Protein AF-0000000083655966 (afdb_homodimer)

Nearest PDB structures (foldseek):
  5xjx-assembly4_D  TM=9.311E-01  e=5.095E-06  Arabidopsis thaliana
  4lsc-assembly1_A  TM=8.607E-01  e=3.806E-06  Arabidopsis thaliana
  8weg-assembly1_A  TM=8.673E-01  e=2.460E-05  Brassica napus
  4q3i-assembly2_B  TM=9.028E-01  e=5.566E-05  Oryza sativa
  3riz-assembly1_A  TM=8.361E-01  e=2.256E-04  Arabidopsis thaliana

Radius of gyration: 16.61 Å; Cα contacts (8 Å, |Δi|>4): 475; chains: 2; bounding box: 32×46×39 Å

InterPro domains:
  IPR001611 Leucine-rich repeat [PF13855] (12-71)
  IPR032675 Leucine-rich repeat domain superfamily [G3DSA:3.80.10.10] (1-91)

Solvent-accessible surface area (backbone atoms only — not comparable to full-atom values): 9159 Å² total; per-residue (Å²): 86,58,59,66,63,68,59,25,70,50,40,83,33,32,28,43,35,50,33,59,31,70,31,25,48,52,77,52,75,35,56,30,52,24,47,48,25,29,34,39,32,51,21,46,27,49,28,26,50,61,57,59,70,55,56,43,54,31,74,45,28,45,35,37,32,48,24,32,24,54,61,36,77,67,81,55,82,56,83,40,55,73,43,68,50,44,58,80,68,73,109,88,58,59,64,63,68,59,24,71,49,41,84,34,31,30,43,34,49,31,60,31,70,32,23,47,51,78,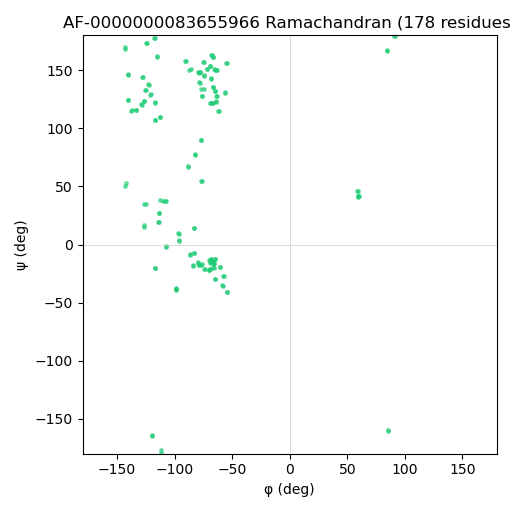51,75,35,55,31,53,23,47,49,26,29,34,42,32,50,21,47,30,49,29,27,49,60,57,58,70,55,58,45,54,32,75,46,28,46,35,38,33,47,23,33,24,55,60,34,80,67,80,55,79,57,84,41,55,71,41,70,50,44,57,81,67,76,109

pLDDT: mean 91.56, std 9.5, range [39.25, 98.0]

Sequence (182 aa):
GPVPSEIGKLQKLQTLDLSDNFFTGQLPDSLSHMKGLHYLRLNNNSLSGPIPSSVANMSQIVFLDLSFNNLSGPVPRLNAKTFKQSPDMCHGPVPSEIGKLQKLQTLDLSDNFFTGQLPDSLSHMKGLHYLRLNNNSLSGPIPSSVANMSQIVFLDLSFNNLSGPVPRLNAKTFKQSPDMCH

Organism: NCBI:txid97028

Secondary structure (DSSP, 8-state):
-PPPGGGGG-TT-SEEE--SS--EEPPPGGGGG-TT-SEEE--SSEEEEEPPGGGGG-TT--EEE--SSEEESPPP--SSEEE---GGGG-/-PPPGGGGG-TT-SEEE--SS--EEPPPGGGGG-TT-SEEE--SSEEEEEPPGGGGG-TT--EEE--SSEEESPPP--SSEEE---GGGG-

Structure (mmCIF, N/CA/C/O backbone):
data_AF-0000000083655966-model_v1
#
loop_
_entity.id
_entity.type
_entity.pdbx_description
1 polymer 'Protein NSP-INTERACTING KINASE 2-like'
#
loop_
_atom_site.group_PDB
_atom_site.id
_atom_site.type_symbol
_atom_site.label_atom_id
_atom_site.label_alt_id
_atom_site.label_comp_id
_atom_site.label_asym_id
_atom_site.label_entity_id
_atom_site.label_seq_id
_atom_site.pdbx_PDB_ins_code
_atom_site.Cartn_x
_atom_site.Cartn_y
_atom_site.Cartn_z
_atom_site.occupancy
_atom_site.B_iso_or_equiv
_atom_site.auth_seq_id
_atom_site.auth_comp_id
_atom_site.auth_asym_id
_atom_site.auth_atom_id
_atom_site.pdbx_PDB_model_num
ATOM 1 N N . GLY A 1 1 ? -10.438 4.781 10.891 1 90.25 1 GLY A N 1
ATOM 2 C CA . GLY A 1 1 ? -9.5 4.781 12.008 1 90.25 1 GLY A CA 1
ATOM 3 C C . GLY A 1 1 ? -8.117 5.281 11.617 1 90.25 1 GLY A C 1
ATOM 4 O O . GLY A 1 1 ? -7.926 5.801 10.523 1 90.25 1 GLY A O 1
ATOM 5 N N . PRO A 1 2 ? -7.102 5.141 12.531 1 92.81 2 PRO A N 1
ATOM 6 C CA . PRO A 1 2 ? -5.738 5.609 12.273 1 92.81 2 PRO A CA 1
ATOM 7 C C . PRO A 1 2 ? -4.98 4.715 11.297 1 92.81 2 PRO A C 1
ATOM 9 O O . PRO A 1 2 ? -5.395 3.578 11.047 1 92.81 2 PRO A O 1
ATOM 12 N N . VAL A 1 3 ? -3.984 5.273 10.664 1 92.62 3 VAL A N 1
ATOM 13 C CA . VAL A 1 3 ? -3.029 4.43 9.953 1 92.62 3 VAL A CA 1
ATOM 14 C C . VAL A 1 3 ? -2.42 3.412 10.914 1 92.62 3 VAL A C 1
ATOM 16 O O . VAL A 1 3 ? -1.931 3.777 11.984 1 92.62 3 VAL A O 1
ATOM 19 N N . PRO A 1 4 ? -2.443 2.229 10.5 1 88.69 4 PRO A N 1
ATOM 20 C CA . PRO A 1 4 ? -1.925 1.21 11.414 1 88.69 4 PRO A CA 1
ATOM 21 C C . PRO A 1 4 ? -0.424 1.349 11.656 1 88.69 4 PRO A C 1
ATOM 23 O O . PRO A 1 4 ? 0.346 1.54 10.711 1 88.69 4 PRO A O 1
ATOM 26 N N . SER A 1 5 ? -0.037 1.224 12.938 1 87.56 5 SER A N 1
ATOM 27 C CA . SER A 1 5 ? 1.373 1.377 13.281 1 87.56 5 SER A CA 1
ATOM 28 C C . SER A 1 5 ? 2.205 0.222 12.734 1 87.56 5 SER A C 1
ATOM 30 O O . SER A 1 5 ? 3.428 0.334 12.617 1 87.56 5 SER A O 1
ATOM 32 N N . GLU A 1 6 ? 1.53 -0.901 12.312 1 88.19 6 GLU A N 1
ATOM 33 C CA . GLU A 1 6 ? 2.199 -2.09 11.797 1 88.19 6 GLU A CA 1
ATOM 34 C C . GLU A 1 6 ? 2.9 -1.794 10.469 1 88.19 6 GLU A C 1
ATOM 36 O O . GLU A 1 6 ? 3.812 -2.52 10.07 1 88.19 6 GLU A O 1
ATOM 41 N N . ILE A 1 7 ? 2.525 -0.698 9.891 1 88.94 7 ILE A N 1
ATOM 42 C CA . ILE A 1 7 ? 3.102 -0.382 8.594 1 88.94 7 ILE A CA 1
ATOM 43 C C . ILE A 1 7 ? 4.602 -0.133 8.734 1 88.94 7 ILE A C 1
ATOM 45 O O . ILE A 1 7 ? 5.371 -0.38 7.805 1 88.94 7 ILE A O 1
ATOM 49 N N . GLY A 1 8 ? 4.977 0.367 9.938 1 89.12 8 GLY A N 1
ATOM 50 C CA . GLY A 1 8 ? 6.383 0.638 10.188 1 89.12 8 GLY A CA 1
ATOM 51 C C . GLY A 1 8 ? 7.238 -0.614 10.195 1 89.12 8 GLY A C 1
ATOM 52 O O . GLY A 1 8 ? 8.469 -0.533 10.094 1 89.12 8 GLY A O 1
ATOM 53 N N . LYS A 1 9 ? 6.586 -1.746 10.242 1 86.06 9 LYS A N 1
ATOM 54 C CA . LYS A 1 9 ? 7.305 -3.018 10.266 1 86.06 9 LYS A CA 1
ATOM 55 C C . LYS A 1 9 ? 7.625 -3.496 8.852 1 86.06 9 LYS A C 1
ATOM 57 O O . LYS A 1 9 ? 8.398 -4.438 8.672 1 86.06 9 LYS A O 1
ATOM 62 N N . LEU A 1 10 ? 7.062 -2.807 7.934 1 87.19 10 LEU A N 1
ATOM 63 C CA . LEU A 1 10 ? 7.273 -3.189 6.543 1 87.19 10 LEU A CA 1
ATOM 64 C C . LEU A 1 10 ? 8.516 -2.516 5.977 1 87.19 10 LEU A C 1
ATOM 66 O O . LEU A 1 10 ? 8.438 -1.767 5 1 87.19 10 LEU A O 1
ATOM 70 N N . GLN A 1 11 ? 9.695 -2.889 6.48 1 85 11 GLN A N 1
ATOM 71 C CA . GLN A 1 11 ? 10.945 -2.166 6.281 1 85 11 GLN A CA 1
ATOM 72 C C . GLN A 1 11 ? 11.516 -2.424 4.891 1 85 11 GLN A C 1
ATOM 74 O O . GLN A 1 11 ? 12.359 -1.663 4.41 1 85 11 GLN A O 1
ATOM 79 N N . LYS A 1 12 ? 11.047 -3.441 4.277 1 84.88 12 LYS A N 1
ATOM 80 C CA . LYS A 1 12 ? 11.672 -3.818 3.01 1 84.88 12 LYS A CA 1
ATOM 81 C C . LYS A 1 12 ? 10.898 -3.248 1.826 1 84.88 12 LYS A C 1
ATOM 83 O O . LYS A 1 12 ? 11.258 -3.482 0.671 1 84.88 12 LYS A O 1
ATOM 88 N N . LEU A 1 13 ? 9.969 -2.406 2.164 1 94.12 13 LEU A N 1
ATOM 89 C CA . LEU A 1 13 ? 9.172 -1.84 1.081 1 94.12 13 LEU A CA 1
ATOM 90 C C . LEU A 1 13 ? 9.938 -0.74 0.358 1 94.12 13 LEU A C 1
ATOM 92 O O . LEU A 1 13 ? 10.633 0.058 0.993 1 94.12 13 LEU A O 1
ATOM 96 N N . GLN A 1 14 ? 9.789 -0.779 -0.931 1 96.31 14 GLN A N 1
ATOM 97 C CA . GLN A 1 14 ? 10.266 0.336 -1.744 1 96.31 14 GLN A CA 1
ATOM 98 C C . GLN A 1 14 ? 9.117 1.281 -2.102 1 96.31 14 GLN A C 1
ATOM 100 O O . GLN A 1 14 ? 9.32 2.492 -2.211 1 96.31 14 GLN A O 1
ATOM 105 N N . THR A 1 15 ? 8.031 0.704 -2.365 1 97.44 15 THR A N 1
ATOM 106 C CA . THR A 1 15 ? 6.832 1.463 -2.689 1 97.44 15 THR A CA 1
ATOM 107 C C . THR A 1 15 ? 5.684 1.076 -1.763 1 97.44 15 THR A C 1
ATOM 109 O O . THR A 1 15 ? 5.461 -0.107 -1.499 1 97.44 15 THR A O 1
ATOM 112 N N . LEU A 1 16 ? 4.984 2.057 -1.209 1 96.62 16 LEU A N 1
ATOM 113 C CA . LEU A 1 16 ? 3.777 1.86 -0.412 1 96.62 16 LEU A CA 1
ATOM 114 C C . LEU A 1 16 ? 2.711 2.885 -0.778 1 96.62 16 LEU A C 1
ATOM 116 O O . LEU A 1 16 ? 2.941 4.094 -0.678 1 96.62 16 LEU A O 1
ATOM 120 N N . ASP A 1 17 ? 1.628 2.365 -1.316 1 97.56 17 ASP A N 1
ATOM 121 C CA . ASP A 1 17 ? 0.495 3.23 -1.629 1 97.56 17 ASP A CA 1
ATOM 122 C C . ASP A 1 17 ? -0.737 2.838 -0.815 1 97.56 17 ASP A C 1
ATOM 124 O O . ASP A 1 17 ? -1.301 1.761 -1.013 1 97.56 17 ASP A O 1
ATOM 128 N N . LEU A 1 18 ? -1.113 3.654 0.186 1 96.94 18 LEU A N 1
ATOM 129 C CA . LEU A 1 18 ? -2.289 3.498 1.037 1 96.94 18 LEU A CA 1
ATOM 130 C C . LEU A 1 18 ? -3.287 4.625 0.795 1 96.94 18 LEU A C 1
ATOM 132 O O . L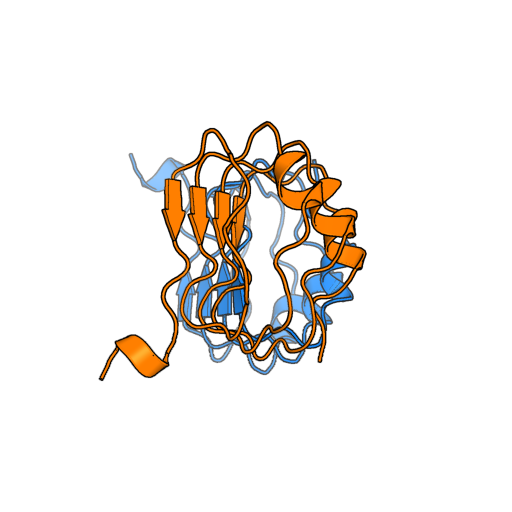EU A 1 18 ? -4.02 5.02 1.707 1 96.94 18 LEU A O 1
ATOM 136 N N . SER A 1 19 ? -3.213 5.148 -0.433 1 96.94 19 SER A N 1
ATOM 137 C CA . SER A 1 19 ? -4.16 6.191 -0.813 1 96.94 19 SER A CA 1
ATOM 138 C C . SER A 1 19 ? -5.582 5.652 -0.876 1 96.94 19 SER A C 1
ATOM 140 O O . SER A 1 19 ? -5.789 4.438 -0.95 1 96.94 19 SER A O 1
ATOM 142 N N . ASP A 1 20 ? -6.539 6.574 -0.833 1 96.31 20 ASP A N 1
ATOM 143 C CA . ASP A 1 20 ? -7.945 6.242 -1.035 1 96.31 20 ASP A CA 1
ATOM 144 C C . ASP A 1 20 ? -8.422 5.223 -0.004 1 96.31 20 ASP A C 1
ATOM 146 O O . ASP A 1 20 ? -9.047 4.219 -0.357 1 96.31 20 ASP A O 1
ATOM 150 N N . ASN A 1 21 ? -7.969 5.465 1.205 1 95.88 21 ASN A N 1
ATOM 151 C CA . ASN A 1 21 ? -8.547 4.777 2.355 1 95.88 21 ASN A CA 1
ATOM 152 C C . ASN A 1 21 ? -9.312 5.746 3.258 1 95.88 21 ASN A C 1
ATOM 154 O O . ASN A 1 21 ? -9.602 6.875 2.859 1 95.88 21 ASN A O 1
ATOM 158 N N . PHE A 1 22 ? -9.82 5.453 4.281 1 92.62 22 PHE A N 1
ATOM 159 C CA . PHE A 1 22 ? -10.586 6.301 5.188 1 92.62 22 PHE A CA 1
ATOM 160 C C . PHE A 1 22 ? -9.836 6.504 6.5 1 92.62 22 PHE A C 1
ATOM 162 O O . PHE A 1 22 ? -10.453 6.551 7.566 1 92.62 22 PHE A O 1
ATOM 169 N N . PHE A 1 23 ? -8.484 6.633 6.293 1 95.56 23 PHE A N 1
ATOM 170 C CA . PHE A 1 23 ? -7.711 6.801 7.52 1 95.56 23 PHE A CA 1
ATOM 171 C C . PHE A 1 23 ? -7.996 8.156 8.164 1 95.56 23 PHE A C 1
ATOM 173 O O . PHE A 1 23 ? -8.164 9.156 7.461 1 95.56 23 PHE A O 1
ATOM 180 N N . THR A 1 24 ? -8.008 8.109 9.406 1 96.25 24 THR A N 1
ATOM 181 C CA . THR A 1 24 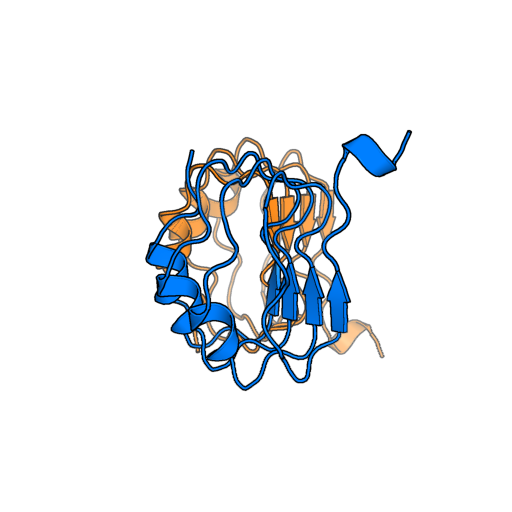? -8.133 9.32 10.211 1 96.25 24 THR A CA 1
ATOM 182 C C . THR A 1 24 ? -6.98 9.43 11.203 1 96.25 24 THR A C 1
ATOM 184 O O . THR A 1 24 ? -6.125 8.539 11.273 1 96.25 24 THR A O 1
ATOM 187 N N . GLY A 1 25 ? -6.891 10.539 11.914 1 96.19 25 GLY A N 1
ATOM 188 C CA . GLY A 1 25 ? -5.891 10.719 12.953 1 96.19 25 GLY A CA 1
ATOM 189 C C . GLY A 1 25 ? -4.555 11.211 12.422 1 96.19 25 GLY A C 1
ATOM 190 O O . GLY A 1 25 ? -4.48 11.742 11.312 1 96.19 25 GLY A O 1
ATOM 191 N N . GLN A 1 26 ? -3.531 10.984 13.25 1 95.75 26 GLN A N 1
ATOM 192 C CA . GLN A 1 26 ? -2.209 11.516 12.938 1 95.75 26 GLN A CA 1
ATOM 193 C C . GLN A 1 26 ? -1.395 10.523 12.117 1 95.75 26 GLN A C 1
ATOM 195 O O . GLN A 1 26 ? -1.68 9.328 12.125 1 95.75 26 GLN A O 1
ATOM 200 N N . LEU A 1 27 ? -0.438 11.016 11.422 1 94.06 27 LEU A N 1
ATOM 201 C CA . LEU A 1 27 ? 0.575 10.156 10.82 1 94.06 27 LEU A CA 1
ATOM 202 C C . LEU A 1 27 ? 1.385 9.43 11.891 1 94.06 27 LEU A C 1
ATOM 204 O O . LEU A 1 27 ? 1.892 10.062 12.82 1 94.06 27 LEU A O 1
ATOM 208 N N . PRO A 1 28 ? 1.428 8.211 11.703 1 91.44 28 PRO A N 1
ATOM 209 C CA . PRO A 1 28 ? 2.154 7.488 12.75 1 91.44 28 PRO A CA 1
ATOM 210 C C . PRO A 1 28 ? 3.662 7.719 12.688 1 91.44 28 PRO A C 1
ATOM 212 O O . PRO A 1 28 ? 4.23 7.816 11.602 1 91.44 28 PRO A O 1
ATOM 215 N N . ASP A 1 29 ? 4.336 7.641 13.852 1 90.56 29 ASP A N 1
ATOM 216 C CA . ASP A 1 29 ? 5.781 7.812 13.938 1 90.56 29 ASP A CA 1
ATOM 217 C C . ASP A 1 29 ? 6.516 6.625 13.312 1 90.56 29 ASP A C 1
ATOM 219 O O . ASP A 1 29 ? 7.66 6.762 12.875 1 90.56 29 ASP A O 1
ATOM 223 N N . SER A 1 30 ? 5.797 5.574 13.258 1 91.12 30 SER A N 1
ATOM 224 C CA . SER A 1 30 ? 6.434 4.355 12.773 1 91.12 30 SER A CA 1
ATOM 225 C C . SER A 1 30 ? 6.746 4.457 11.281 1 91.12 30 SER A C 1
ATOM 227 O O . SER A 1 30 ? 7.523 3.662 10.75 1 91.12 30 SER A O 1
ATOM 229 N N . LEU A 1 31 ? 6.184 5.41 10.625 1 90 31 LEU A N 1
ATOM 230 C CA . LEU A 1 31 ? 6.477 5.637 9.211 1 90 31 LEU A CA 1
ATOM 231 C C . LEU A 1 31 ? 7.965 5.883 9 1 90 31 LEU A C 1
ATOM 233 O O . LEU A 1 31 ? 8.531 5.461 7.988 1 90 31 LEU A O 1
ATOM 237 N N . SER A 1 32 ? 8.539 6.551 9.984 1 90.94 32 SER A N 1
ATOM 238 C CA . SER A 1 32 ? 9.945 6.93 9.867 1 90.94 32 SER A CA 1
ATOM 239 C C . SER A 1 32 ? 10.852 5.707 9.922 1 90.94 32 SER A C 1
ATOM 241 O O . SER A 1 32 ? 12.039 5.797 9.594 1 90.94 32 SER A O 1
ATOM 243 N N . HIS A 1 33 ? 10.273 4.594 10.305 1 92.81 33 HIS A N 1
ATOM 244 C CA . HIS A 1 33 ? 11.047 3.361 10.383 1 92.81 33 HIS A CA 1
ATOM 245 C C . HIS A 1 33 ? 11.219 2.729 9 1 92.81 33 HIS A C 1
ATOM 247 O O . HIS A 1 33 ? 12.062 1.854 8.812 1 92.81 33 HIS A O 1
ATOM 253 N N . MET A 1 34 ? 10.43 3.174 8.086 1 92.25 34 MET A N 1
ATOM 254 C CA . MET A 1 34 ? 10.516 2.604 6.742 1 92.25 34 MET A CA 1
ATOM 255 C C . MET A 1 34 ? 11.648 3.242 5.945 1 92.25 34 MET A C 1
ATOM 257 O O . MET A 1 34 ? 11.398 4.012 5.016 1 92.25 34 MET A O 1
ATOM 261 N N . LYS A 1 35 ? 12.859 2.812 6.23 1 91.31 35 LYS A N 1
ATOM 262 C CA . LYS A 1 35 ? 14.07 3.469 5.75 1 91.31 35 LYS A CA 1
ATOM 263 C C . LYS A 1 35 ? 14.297 3.191 4.266 1 91.31 35 LYS A C 1
ATOM 265 O O . LYS A 1 35 ? 15.008 3.939 3.592 1 91.31 35 LYS A O 1
ATOM 270 N N . GLY A 1 36 ? 13.711 2.162 3.775 1 93.56 36 GLY A N 1
ATOM 271 C CA . GLY A 1 36 ? 13.938 1.772 2.393 1 93.56 36 GLY A CA 1
ATOM 272 C C . GLY A 1 36 ? 12.875 2.289 1.443 1 93.56 36 GLY A C 1
ATOM 273 O O . GLY A 1 36 ? 12.953 2.076 0.232 1 93.56 36 GLY A O 1
ATOM 274 N N . LEU A 1 37 ? 11.953 3.049 1.935 1 95.94 37 LEU A N 1
ATOM 275 C CA . LEU A 1 37 ? 10.82 3.473 1.124 1 95.94 37 LEU A CA 1
ATOM 276 C C . LEU A 1 37 ? 11.227 4.574 0.153 1 95.94 37 LEU A C 1
ATOM 278 O O . LEU A 1 37 ? 11.867 5.551 0.547 1 95.94 37 LEU A O 1
ATOM 282 N N . HIS A 1 38 ? 10.922 4.383 -1.117 1 97.56 38 HIS A N 1
ATOM 283 C CA . HIS A 1 38 ? 11.18 5.379 -2.154 1 97.56 38 HIS A CA 1
ATOM 284 C C . HIS A 1 38 ? 9.914 6.176 -2.473 1 97.56 38 HIS A C 1
ATOM 286 O O . HIS A 1 38 ? 9.984 7.383 -2.717 1 97.56 38 HIS A O 1
ATOM 292 N N . TYR A 1 39 ? 8.805 5.441 -2.469 1 97.69 39 TYR A N 1
ATOM 293 C CA . TYR A 1 39 ? 7.535 6.051 -2.842 1 97.69 39 TYR A CA 1
ATOM 294 C C . TYR A 1 39 ? 6.484 5.82 -1.765 1 97.69 39 TYR A C 1
ATOM 296 O O . TYR A 1 39 ? 6.23 4.68 -1.371 1 97.69 39 TYR A O 1
ATOM 304 N N . LEU A 1 40 ? 5.926 6.922 -1.267 1 97.25 40 LEU A N 1
ATOM 305 C CA . LEU A 1 40 ? 4.852 6.832 -0.283 1 97.25 40 LEU A CA 1
ATOM 306 C C . LEU A 1 40 ? 3.654 7.68 -0.703 1 97.25 40 LEU A C 1
ATOM 308 O O . LEU A 1 40 ? 3.793 8.883 -0.936 1 97.25 40 LEU A O 1
ATOM 312 N N . ARG A 1 41 ? 2.529 7.008 -0.86 1 97.94 41 ARG A N 1
ATOM 313 C CA . ARG A 1 41 ? 1.279 7.727 -1.097 1 97.94 41 ARG A CA 1
ATOM 314 C C . ARG A 1 41 ? 0.291 7.492 0.04 1 97.94 41 ARG A C 1
ATOM 316 O O . ARG A 1 41 ? -0.004 6.348 0.388 1 97.94 41 ARG A O 1
ATOM 323 N N . LEU A 1 42 ? -0.15 8.523 0.673 1 97.38 42 LEU A N 1
ATOM 324 C CA . LEU A 1 42 ? -1.17 8.508 1.716 1 97.38 42 LEU A CA 1
ATOM 325 C C . LEU A 1 42 ? -2.297 9.477 1.394 1 97.38 42 LEU A C 1
ATOM 327 O O . LEU A 1 42 ? -3.107 9.805 2.262 1 97.38 42 LEU A O 1
ATOM 331 N N . ASN A 1 43 ? -2.35 9.922 0.129 1 97.19 43 ASN A N 1
ATOM 332 C CA . ASN A 1 43 ? -3.322 10.93 -0.282 1 97.19 43 ASN A CA 1
ATOM 333 C C . ASN A 1 43 ? -4.746 10.383 -0.235 1 97.19 43 ASN A C 1
ATOM 335 O O . ASN A 1 43 ? -4.953 9.172 -0.207 1 97.19 43 ASN A O 1
ATOM 339 N N . ASN A 1 44 ? -5.703 11.336 -0.244 1 96.56 44 ASN A N 1
ATOM 340 C CA . ASN A 1 44 ? -7.129 11.031 -0.28 1 96.56 44 ASN A CA 1
ATOM 341 C C . ASN A 1 44 ? -7.551 10.188 0.922 1 96.56 44 ASN A C 1
ATOM 343 O O . ASN A 1 44 ? -8.219 9.172 0.765 1 96.56 44 ASN A O 1
ATOM 347 N N . ASN A 1 45 ? -7.086 10.602 2.084 1 96.69 45 ASN A N 1
ATOM 348 C CA . ASN A 1 45 ? -7.559 10.133 3.383 1 96.69 45 ASN A CA 1
ATOM 349 C C . ASN A 1 45 ? -8.133 11.273 4.219 1 96.69 45 ASN A C 1
ATOM 351 O O . ASN A 1 45 ? -8.609 12.266 3.67 1 96.69 45 ASN A O 1
ATOM 355 N N . SER A 1 46 ? -8.281 11.094 5.43 1 96.75 46 SER A N 1
ATOM 356 C CA . SER A 1 46 ? -8.758 12.141 6.328 1 96.75 46 SER A CA 1
ATOM 357 C C . SER A 1 46 ? -7.805 12.344 7.5 1 96.75 46 SER A C 1
ATOM 359 O O . SER A 1 46 ? -8.242 12.539 8.633 1 96.75 46 SER A O 1
ATOM 361 N N . LEU A 1 47 ? -6.512 12.172 7.195 1 96.75 47 LEU A N 1
ATOM 362 C CA . LEU A 1 47 ? -5.5 12.367 8.234 1 96.75 47 LEU A CA 1
ATOM 363 C C . LEU A 1 47 ? -5.5 13.812 8.727 1 96.75 47 LEU A C 1
ATOM 365 O O . LEU A 1 47 ? -5.855 14.727 7.98 1 96.75 47 LEU A O 1
ATOM 369 N N . SER A 1 48 ? -5.133 13.922 9.945 1 96.81 48 SER A N 1
ATOM 370 C CA . SER A 1 48 ? -5.16 15.242 10.555 1 96.81 48 SER A CA 1
ATOM 371 C C . SER A 1 48 ? -3.986 15.438 11.508 1 96.81 48 SER A C 1
ATOM 373 O O . SER A 1 48 ? -3.229 14.5 11.766 1 96.81 48 SER A O 1
ATOM 375 N N . GLY A 1 49 ? -3.783 16.75 11.945 1 95.44 49 GLY A N 1
ATOM 376 C CA . GLY A 1 49 ? -2.672 17.062 12.828 1 95.44 49 GLY A CA 1
ATOM 377 C C . GLY A 1 49 ? -1.416 17.469 12.086 1 95.44 49 GLY A C 1
ATOM 378 O O . GLY A 1 49 ? -1.41 17.531 10.852 1 95.44 49 GLY A O 1
ATOM 379 N N . PRO A 1 50 ? -0.385 17.781 12.844 1 94.94 50 PRO A N 1
ATOM 380 C CA . PRO A 1 50 ? 0.865 18.203 12.211 1 94.94 50 PRO A CA 1
ATOM 381 C C . PRO A 1 50 ? 1.63 17.047 11.57 1 94.94 50 PRO A C 1
ATOM 383 O O . PRO A 1 50 ? 1.557 15.914 12.047 1 94.94 50 PRO A O 1
ATOM 386 N N . ILE A 1 51 ? 2.289 17.281 10.508 1 94.25 51 ILE A N 1
ATOM 387 C CA . ILE A 1 51 ? 3.23 16.297 9.969 1 94.25 51 ILE A CA 1
ATOM 388 C C . ILE A 1 51 ? 4.438 16.188 10.898 1 94.25 51 ILE A C 1
ATOM 390 O O . ILE A 1 51 ? 5.125 17.172 11.164 1 94.25 51 ILE A O 1
ATOM 394 N N . PRO A 1 52 ? 4.625 15.031 11.336 1 93.25 52 PRO A N 1
ATOM 395 C CA . PRO A 1 52 ? 5.727 14.875 12.281 1 93.25 52 PRO A CA 1
ATOM 396 C C . PRO A 1 52 ? 7.09 15.164 11.664 1 93.25 52 PRO A C 1
ATOM 398 O O . PRO A 1 52 ? 7.32 14.828 10.492 1 93.25 52 PRO A O 1
ATOM 401 N N . SER A 1 53 ? 8.047 15.641 12.469 1 93.44 53 SER A N 1
ATOM 402 C CA . SER A 1 53 ? 9.398 15.93 12 1 93.44 53 SER A CA 1
ATOM 403 C C . SER A 1 53 ? 10.148 14.648 11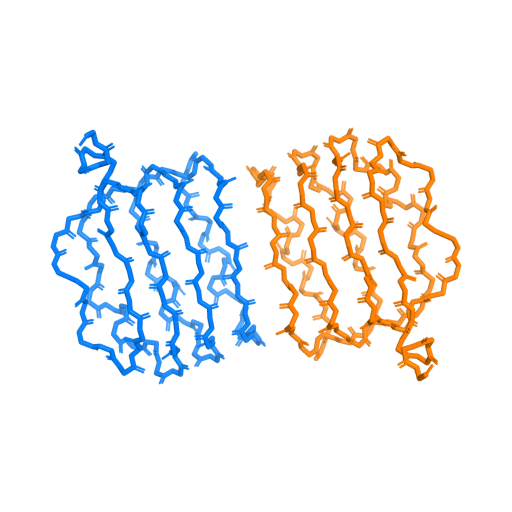.656 1 93.44 53 SER A C 1
ATOM 405 O O . SER A 1 53 ? 11.094 14.672 10.859 1 93.44 53 SER A O 1
ATOM 407 N N . SER A 1 54 ? 9.68 13.531 12.227 1 93 54 SER A N 1
ATOM 408 C CA . SER A 1 54 ? 10.344 12.25 12.016 1 93 54 SER A CA 1
ATOM 409 C C . SER A 1 54 ? 10.242 11.805 10.562 1 93 54 SER A C 1
ATOM 411 O O . SER A 1 54 ? 10.992 10.93 10.117 1 93 54 SER A O 1
ATOM 413 N N . VAL A 1 55 ? 9.266 12.367 9.828 1 93.19 55 VAL A N 1
ATOM 414 C CA . VAL A 1 55 ? 9.133 12.047 8.406 1 93.19 55 VAL A CA 1
ATOM 415 C C . VAL A 1 55 ? 10.43 12.391 7.676 1 93.19 55 VAL A C 1
ATOM 417 O O . VAL A 1 55 ? 10.781 11.734 6.691 1 93.19 55 VAL A O 1
ATOM 420 N N . ALA A 1 56 ? 11.156 13.344 8.219 1 93.88 56 ALA A N 1
ATOM 421 C CA . ALA A 1 56 ? 12.414 13.766 7.625 1 93.88 56 ALA A CA 1
ATOM 422 C C . ALA A 1 56 ? 13.461 12.656 7.699 1 93.88 56 ALA A C 1
ATOM 424 O O . ALA A 1 56 ? 14.477 12.711 7.004 1 93.88 56 ALA A O 1
ATOM 425 N N . ASN A 1 57 ? 13.172 11.695 8.5 1 92.69 57 ASN A N 1
ATOM 426 C CA . ASN A 1 57 ? 14.117 10.602 8.68 1 92.69 57 ASN A CA 1
ATOM 427 C C . ASN A 1 57 ? 13.977 9.547 7.586 1 92.69 57 ASN A C 1
ATOM 429 O O . ASN A 1 57 ? 14.781 8.617 7.504 1 92.69 57 ASN A O 1
ATOM 433 N N . MET A 1 58 ? 12.984 9.688 6.766 1 92.62 58 MET A N 1
ATOM 434 C CA . MET A 1 58 ? 12.836 8.766 5.641 1 92.62 58 MET A CA 1
ATOM 435 C C . MET A 1 58 ? 13.812 9.109 4.523 1 92.62 58 MET A C 1
ATOM 437 O O . MET A 1 58 ? 13.461 9.812 3.576 1 92.62 58 MET A O 1
ATOM 441 N N . SER A 1 59 ? 15 8.5 4.605 1 91.88 59 SER A N 1
ATOM 442 C CA . SER A 1 59 ? 16.172 9 3.877 1 91.88 59 SER A CA 1
ATOM 443 C C . SER A 1 59 ? 16.109 8.594 2.408 1 91.88 59 SER A C 1
ATOM 445 O O . SER A 1 59 ? 16.781 9.203 1.567 1 91.88 59 SER A O 1
ATOM 447 N N . GLN A 1 60 ? 15.344 7.676 2.102 1 95.81 60 GLN A N 1
ATOM 448 C CA . GLN A 1 60 ? 15.391 7.172 0.733 1 95.81 60 GLN A CA 1
ATOM 449 C C . GLN A 1 60 ? 14.164 7.609 -0.058 1 95.81 60 GLN A C 1
ATOM 451 O O . GLN A 1 60 ? 14.023 7.27 -1.234 1 95.81 60 GLN A O 1
ATOM 456 N N . ILE A 1 61 ? 13.234 8.32 0.555 1 96.69 61 ILE A N 1
ATOM 457 C CA . ILE A 1 61 ? 11.984 8.719 -0.093 1 96.69 61 ILE A CA 1
ATOM 458 C C . ILE A 1 61 ? 12.281 9.68 -1.241 1 96.69 61 ILE A C 1
ATOM 460 O O . ILE A 1 61 ? 13.086 10.602 -1.094 1 96.69 61 ILE A O 1
ATOM 464 N N . VAL A 1 62 ? 11.688 9.391 -2.354 1 97.12 62 VAL A N 1
ATOM 465 C CA . VAL A 1 62 ? 11.859 10.289 -3.496 1 97.12 62 VAL A CA 1
ATOM 466 C C . VAL A 1 62 ? 10.508 10.891 -3.881 1 97.12 62 VAL A C 1
ATOM 468 O O . VAL A 1 62 ? 10.453 11.883 -4.609 1 97.12 62 VAL A O 1
ATOM 471 N N . PHE A 1 63 ? 9.477 10.242 -3.465 1 97.88 63 PHE A N 1
ATOM 472 C CA . PHE A 1 63 ? 8.125 10.711 -3.754 1 97.88 63 PHE A CA 1
ATOM 473 C C . PHE A 1 63 ? 7.211 10.516 -2.547 1 97.88 63 PHE A C 1
ATOM 475 O O . PHE A 1 63 ? 7.117 9.414 -2.008 1 97.88 63 PHE A O 1
ATOM 482 N N . LEU A 1 64 ? 6.555 11.641 -2.07 1 97.5 64 LEU A N 1
ATOM 483 C CA . LEU A 1 64 ? 5.637 11.633 -0.937 1 97.5 64 LEU A CA 1
ATOM 484 C C . LEU A 1 64 ? 4.359 12.406 -1.264 1 97.5 64 LEU A C 1
ATOM 486 O O . LEU A 1 64 ? 4.402 13.609 -1.503 1 97.5 64 LEU A O 1
ATOM 490 N N . ASP A 1 65 ? 3.242 11.68 -1.292 1 98 65 ASP A N 1
ATOM 491 C CA . ASP A 1 65 ? 1.964 12.32 -1.573 1 98 65 ASP A CA 1
ATOM 492 C C . ASP A 1 65 ? 1.054 12.297 -0.347 1 98 65 ASP A C 1
ATOM 494 O O . ASP A 1 65 ? 0.506 11.25 0.002 1 98 65 ASP A O 1
ATOM 498 N N . LEU A 1 66 ? 0.818 13.406 0.269 1 97.31 66 LEU A N 1
ATOM 499 C CA . LEU A 1 66 ? -0.041 13.578 1.436 1 97.31 66 LEU A CA 1
ATOM 500 C C . LEU A 1 66 ? -1.254 14.438 1.095 1 97.31 66 LEU A C 1
ATOM 502 O O . LEU A 1 66 ? -1.904 14.977 1.99 1 97.31 66 LEU A O 1
ATOM 506 N N . SER A 1 67 ? -1.588 14.555 -0.235 1 96.75 67 SER A N 1
ATOM 507 C CA . SER A 1 67 ? -2.629 15.469 -0.69 1 96.75 67 SER A CA 1
ATOM 508 C C . SER A 1 67 ? -4.012 15 -0.239 1 96.75 67 SER A C 1
ATOM 510 O O . SER A 1 67 ? -4.203 13.82 0.067 1 96.75 67 SER A O 1
ATOM 512 N N . PHE A 1 68 ? -4.934 15.984 -0.112 1 96.69 68 PHE A N 1
ATOM 513 C CA . PHE A 1 68 ? -6.344 15.75 0.184 1 96.69 68 PHE A CA 1
ATOM 514 C C . PHE A 1 68 ? -6.504 15.023 1.511 1 96.69 68 PHE A C 1
ATOM 516 O O . PHE A 1 68 ? -7.195 14 1.584 1 96.69 68 PHE A O 1
ATOM 523 N N . ASN A 1 69 ? -5.703 15.477 2.465 1 96.88 69 ASN A N 1
ATOM 524 C CA . ASN A 1 69 ? -5.832 15.227 3.896 1 96.88 69 ASN A CA 1
ATOM 525 C C . ASN A 1 69 ? -6.059 16.531 4.672 1 96.88 69 ASN A C 1
ATOM 527 O O . ASN A 1 69 ? -6.246 17.594 4.074 1 96.88 69 ASN A O 1
ATOM 531 N N . ASN A 1 70 ? -6.227 16.375 5.961 1 96.06 70 ASN A N 1
ATOM 532 C CA . ASN A 1 70 ? -6.395 17.547 6.828 1 96.06 70 ASN A CA 1
ATOM 533 C C . ASN A 1 70 ? -5.156 17.781 7.688 1 96.06 70 ASN A C 1
ATOM 535 O O . ASN A 1 70 ? -5.27 18.109 8.867 1 96.06 70 ASN A O 1
ATOM 539 N N . LEU A 1 71 ? -3.971 17.531 7.086 1 95.88 71 LEU A N 1
ATOM 540 C CA . LEU A 1 71 ? -2.713 17.672 7.816 1 95.88 71 LEU A CA 1
ATOM 541 C C . LEU A 1 71 ? -2.289 19.125 7.914 1 95.88 71 LEU A C 1
ATOM 543 O O . LEU A 1 71 ? -2.584 19.922 7.02 1 95.88 71 LEU A O 1
ATOM 547 N N . SER A 1 72 ? -1.647 19.438 8.984 1 94.31 72 SER A N 1
ATOM 548 C CA . SER A 1 72 ? -1.175 20.797 9.203 1 94.31 72 SER A CA 1
ATOM 549 C C . SER A 1 72 ? 0.349 20.844 9.234 1 94.31 72 SER A C 1
ATOM 551 O O . SER A 1 72 ? 1.015 19.812 9.234 1 94.31 72 SER A O 1
ATOM 553 N N . GLY A 1 73 ? 0.875 22.156 9.039 1 92.19 73 GLY A N 1
ATOM 554 C CA . GLY A 1 73 ? 2.316 22.344 9.109 1 92.19 73 GLY A CA 1
ATOM 555 C C . GLY A 1 73 ? 3.02 22.047 7.801 1 92.19 73 GLY A C 1
ATOM 556 O O . GLY A 1 73 ? 2.414 21.484 6.879 1 92.19 73 GLY A O 1
ATOM 557 N N . PRO A 1 74 ? 4.215 22.422 7.734 1 90.62 74 PRO A N 1
ATOM 558 C CA . PRO A 1 74 ? 4.988 22.156 6.52 1 90.62 74 PRO A CA 1
ATOM 559 C C . PRO A 1 74 ? 5.48 20.719 6.426 1 90.62 74 PRO A C 1
ATOM 561 O O . PRO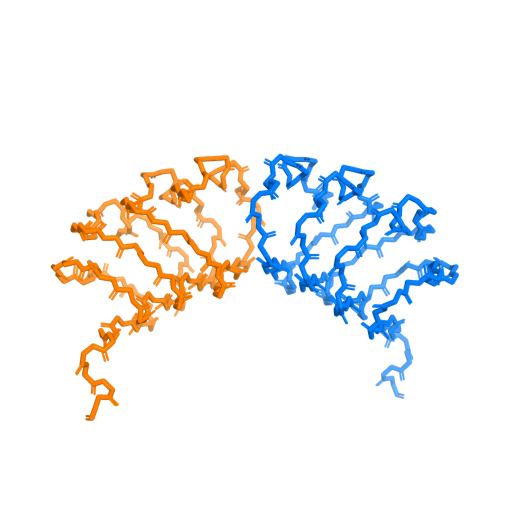 A 1 74 ? 5.625 20.047 7.445 1 90.62 74 PRO A O 1
ATOM 564 N N . VAL A 1 75 ? 5.617 20.156 5.199 1 91.62 75 VAL A N 1
ATOM 565 C CA . VAL A 1 75 ? 6.363 18.922 5.008 1 91.62 75 VAL A CA 1
ATOM 566 C C . VAL A 1 75 ? 7.832 19.141 5.355 1 91.62 75 VAL A C 1
ATOM 568 O O . VAL A 1 75 ? 8.461 20.078 4.852 1 91.62 75 VAL A O 1
ATOM 571 N N . PRO A 1 76 ? 8.297 18.391 6.234 1 91.38 76 PRO A N 1
ATOM 572 C CA . PRO A 1 76 ? 9.711 18.547 6.555 1 91.38 76 PRO A CA 1
ATOM 573 C C . PRO A 1 76 ? 10.617 18.438 5.328 1 91.38 76 PRO A C 1
ATOM 575 O O . PRO A 1 76 ? 10.195 17.906 4.301 1 91.38 76 PRO A O 1
ATOM 578 N N . ARG A 1 77 ? 11.836 19.031 5.387 1 89.62 77 ARG A N 1
ATOM 579 C CA . ARG A 1 77 ? 12.773 19.016 4.266 1 89.62 77 ARG A CA 1
ATOM 580 C C . ARG A 1 77 ? 13.188 17.594 3.92 1 89.62 77 ARG A C 1
ATOM 582 O O . ARG A 1 77 ? 13.688 16.859 4.777 1 89.62 77 ARG A O 1
ATOM 589 N N . LEU A 1 78 ? 12.836 17.141 2.785 1 91.19 78 LEU A N 1
ATOM 590 C CA . LEU A 1 78 ? 13.188 15.844 2.197 1 91.19 78 LEU A CA 1
ATOM 591 C C . LEU A 1 78 ? 13.758 16.031 0.796 1 91.19 78 LEU A C 1
ATOM 593 O O . LEU A 1 78 ? 13.523 17.047 0.151 1 91.19 78 LEU A O 1
ATOM 597 N N . ASN A 1 79 ? 14.68 15.195 0.542 1 90.44 79 ASN A N 1
ATOM 598 C CA . ASN A 1 79 ? 15.086 15.117 -0.856 1 90.44 79 ASN A CA 1
ATOM 599 C C . ASN A 1 79 ? 14.07 14.336 -1.691 1 90.44 79 ASN A C 1
ATOM 601 O O . ASN A 1 79 ? 14.383 13.266 -2.217 1 90.44 79 ASN A O 1
ATOM 605 N N . ALA A 1 80 ? 12.766 14.805 -1.619 1 94.62 80 ALA A N 1
ATOM 606 C CA . ALA A 1 80 ? 11.664 14.117 -2.287 1 94.62 80 ALA A CA 1
ATOM 607 C C . ALA A 1 80 ? 10.695 15.117 -2.91 1 94.62 80 ALA A C 1
ATOM 609 O O . ALA A 1 80 ? 10.555 16.234 -2.42 1 94.62 80 ALA A O 1
ATOM 610 N N . LYS A 1 81 ? 10.141 14.695 -4.043 1 96.44 81 LYS A N 1
ATOM 611 C CA . LYS A 1 81 ? 8.945 15.398 -4.504 1 96.44 81 LYS A CA 1
ATOM 612 C C . LYS A 1 81 ? 7.773 15.164 -3.555 1 96.44 81 LYS A C 1
ATOM 614 O O . LYS A 1 81 ? 7.418 14.023 -3.268 1 96.44 81 LYS A O 1
ATOM 619 N N . THR A 1 82 ? 7.195 16.25 -2.977 1 95.44 82 THR A N 1
ATOM 620 C CA . THR A 1 82 ? 6.152 16.125 -1.967 1 95.44 82 THR A CA 1
ATOM 621 C C . THR A 1 82 ? 4.887 16.859 -2.4 1 95.44 82 THR A C 1
ATOM 623 O O . THR A 1 82 ? 4.965 17.938 -2.996 1 95.44 82 THR A O 1
ATOM 626 N N . PHE A 1 83 ? 3.809 16.234 -2.176 1 93.94 83 PHE A N 1
ATOM 627 C CA . PHE A 1 83 ? 2.504 16.828 -2.438 1 93.94 83 PHE A CA 1
ATOM 628 C C . PHE A 1 83 ? 1.672 16.891 -1.162 1 93.94 83 PHE A C 1
ATOM 630 O O . PHE A 1 83 ? 1.526 15.891 -0.458 1 93.94 83 PHE A O 1
ATOM 637 N N . LYS A 1 84 ? 1.063 17.969 -0.736 1 91.31 84 LYS A N 1
ATOM 638 C CA . LYS A 1 84 ? 0.209 18.156 0.43 1 91.31 84 LYS A CA 1
ATOM 639 C C . LYS A 1 84 ? -0.935 19.125 0.113 1 91.31 84 LYS A C 1
ATOM 641 O O . LYS A 1 84 ? -1.318 19.938 0.954 1 91.31 84 LYS A O 1
ATOM 646 N N . GLN A 1 85 ? -1.676 19 -0.91 1 87.69 85 GLN A N 1
ATOM 647 C CA . GLN A 1 85 ? -2.816 19.859 -1.222 1 87.69 85 GLN A CA 1
ATOM 648 C C . GLN A 1 85 ? -4.004 19.547 -0.318 1 87.69 85 GLN A C 1
ATOM 650 O O . GLN A 1 85 ? -4.289 18.375 -0.044 1 87.69 85 GLN A O 1
ATOM 655 N N . SER A 1 86 ? -4.668 20.469 0.26 1 82.25 86 SER A N 1
ATOM 656 C CA . SER A 1 86 ? -5.832 20.281 1.123 1 82.25 86 SER A CA 1
ATOM 657 C C . SER A 1 86 ? -7.121 20.234 0.308 1 82.25 86 SER A C 1
ATOM 659 O O . SER A 1 86 ? -7.188 20.766 -0.799 1 82.25 86 SER A O 1
ATOM 661 N N . PRO A 1 87 ? -8.125 19.5 0.803 1 70.81 87 PRO A N 1
ATOM 662 C CA . PRO A 1 87 ? -9.398 19.422 0.083 1 70.81 87 PRO A CA 1
ATOM 663 C C . PRO A 1 87 ? -10 20.797 -0.209 1 70.81 87 PRO A C 1
ATOM 665 O O . PRO A 1 87 ? -10.664 20.984 -1.233 1 70.81 87 PRO A O 1
ATOM 668 N N . ASP A 1 88 ? -9.883 21.609 0.75 1 68.88 88 ASP A N 1
ATOM 669 C CA . ASP A 1 88 ? -10.531 22.906 0.603 1 68.88 88 ASP A CA 1
ATOM 670 C C . ASP A 1 88 ? -9.969 23.672 -0.595 1 68.88 88 ASP A C 1
ATOM 672 O O . ASP A 1 88 ? -10.586 24.625 -1.075 1 68.88 88 ASP A O 1
ATOM 676 N N . MET A 1 89 ? -8.852 23.312 -1.029 1 54.75 89 MET A N 1
ATOM 677 C CA . MET A 1 89 ? -8.25 24.062 -2.119 1 54.75 89 MET A CA 1
ATOM 678 C C . MET A 1 89 ? -8.781 23.594 -3.471 1 54.75 89 MET A C 1
ATOM 680 O O . MET A 1 89 ? -8.461 24.188 -4.504 1 54.75 89 MET A O 1
ATOM 684 N N . CYS A 1 90 ? -9.352 22.438 -3.518 1 49.28 90 CYS A N 1
ATOM 685 C CA . CYS A 1 90 ? -9.859 21.938 -4.793 1 49.28 90 CYS A CA 1
ATOM 686 C C . CYS A 1 90 ? -11.25 22.5 -5.074 1 49.28 90 CYS A C 1
ATOM 688 O O . CYS A 1 90 ? -11.875 22.141 -6.074 1 49.28 90 CYS A O 1
ATOM 690 N N . HIS A 1 91 ? -11.719 23.516 -4.375 1 39.59 91 HIS A N 1
ATOM 691 C CA . HIS A 1 91 ? -12.93 24.172 -4.859 1 39.59 91 HIS A CA 1
ATOM 692 C C . HIS A 1 91 ? -12.609 25.188 -5.945 1 39.59 91 HIS A C 1
ATOM 694 O O . HIS A 1 91 ? -11.547 25.812 -5.922 1 39.59 91 HIS A O 1
ATOM 700 N N . GLY B 1 1 ? 12.484 -10.391 -0.461 1 90.25 1 GLY B N 1
ATOM 701 C CA . GLY B 1 1 ? 11.867 -11.391 0.401 1 90.25 1 GLY B CA 1
ATOM 702 C C . GLY B 1 1 ? 10.383 -11.562 0.145 1 90.25 1 GLY B C 1
ATOM 703 O O . GLY B 1 1 ? 9.852 -11.047 -0.842 1 90.25 1 GLY B O 1
ATOM 704 N N . PRO B 1 2 ? 9.648 -12.312 1.027 1 92.88 2 PRO B N 1
ATOM 705 C CA . PRO B 1 2 ? 8.219 -12.562 0.862 1 92.88 2 PRO B CA 1
ATOM 706 C C . PRO B 1 2 ? 7.363 -11.352 1.209 1 92.88 2 PRO B C 1
ATOM 708 O O . PRO B 1 2 ? 7.848 -10.414 1.847 1 92.88 2 PRO B O 1
ATOM 711 N N . VAL B 1 3 ? 6.168 -11.32 0.666 1 92.69 3 VAL B N 1
ATOM 712 C CA . VAL B 1 3 ? 5.184 -10.367 1.169 1 92.69 3 VAL B CA 1
ATOM 713 C C . VAL B 1 3 ? 4.988 -10.57 2.67 1 92.69 3 VAL B C 1
ATOM 715 O O . VAL B 1 3 ? 4.75 -11.688 3.127 1 92.69 3 VAL B O 1
ATOM 718 N N . PRO B 1 4 ? 5.047 -9.508 3.34 1 88.69 4 PRO B N 1
ATOM 719 C CA . PRO B 1 4 ? 4.922 -9.664 4.789 1 88.69 4 PRO B CA 1
ATOM 720 C C . PRO B 1 4 ? 3.535 -10.141 5.219 1 88.69 4 PRO B C 1
ATOM 722 O O . PRO B 1 4 ? 2.525 -9.617 4.738 1 88.69 4 PRO B O 1
ATOM 725 N N . SER B 1 5 ? 3.512 -11.109 6.148 1 87.44 5 SER B N 1
ATOM 726 C CA . SER B 1 5 ? 2.236 -11.664 6.598 1 87.44 5 SER B CA 1
ATOM 727 C C . SER B 1 5 ? 1.448 -10.641 7.41 1 87.44 5 SER B C 1
ATOM 729 O O . SER B 1 5 ? 0.233 -10.766 7.566 1 87.44 5 SER B O 1
ATOM 731 N N . GLU B 1 6 ? 2.135 -9.547 7.875 1 88.31 6 GLU B N 1
ATOM 732 C CA . GLU B 1 6 ? 1.516 -8.5 8.68 1 88.31 6 GLU B CA 1
ATOM 733 C C . GLU B 1 6 ? 0.463 -7.734 7.883 1 88.31 6 GLU B C 1
ATOM 735 O O . GLU B 1 6 ? -0.418 -7.098 8.461 1 88.31 6 GLU B O 1
ATOM 740 N N . ILE B 1 7 ? 0.533 -7.898 6.602 1 88.81 7 ILE B N 1
ATOM 741 C CA . ILE B 1 7 ? -0.396 -7.145 5.766 1 88.81 7 ILE B CA 1
ATOM 742 C C . ILE B 1 7 ? -1.826 -7.605 6.039 1 88.81 7 ILE B C 1
ATOM 744 O O . ILE B 1 7 ? -2.771 -6.824 5.902 1 88.81 7 ILE B O 1
ATOM 748 N N . GLY B 1 8 ? -1.941 -8.891 6.426 1 88.88 8 GLY B N 1
ATOM 749 C CA . GLY B 1 8 ? -3.26 -9.438 6.715 1 88.88 8 GLY B CA 1
ATOM 750 C C . GLY B 1 8 ? -3.918 -8.789 7.918 1 88.88 8 GLY B C 1
ATOM 751 O O . GLY B 1 8 ? -5.129 -8.922 8.117 1 88.88 8 GLY B O 1
ATOM 752 N N . LYS B 1 9 ? -3.139 -8.047 8.656 1 85.69 9 LYS B N 1
ATOM 753 C CA . LYS B 1 9 ? -3.654 -7.383 9.852 1 85.69 9 LYS B CA 1
ATOM 754 C C . LYS B 1 9 ? -4.266 -6.027 9.508 1 85.69 9 LYS B C 1
ATOM 756 O O . LYS B 1 9 ? -4.934 -5.41 10.336 1 85.69 9 LYS B O 1
ATOM 761 N N . LEU B 1 10 ? -4.066 -5.664 8.305 1 87 10 LEU B N 1
ATOM 762 C CA . LEU B 1 10 ? -4.582 -4.371 7.863 1 87 10 LEU B CA 1
ATOM 763 C C . LEU B 1 10 ? -6.008 -4.508 7.34 1 87 10 LEU B C 1
ATOM 765 O O . LEU B 1 10 ? -6.281 -4.195 6.176 1 87 10 LEU B O 1
ATOM 769 N N . GLN B 1 11 ? -6.949 -4.836 8.234 1 84.94 11 GLN B N 1
ATOM 770 C CA . GLN B 1 11 ? -8.289 -5.285 7.883 1 84.94 11 GLN B CA 1
ATOM 771 C C . GLN B 1 11 ? -9.164 -4.117 7.445 1 84.94 11 GLN B C 1
ATOM 773 O O . GLN B 1 11 ? -10.195 -4.312 6.789 1 84.94 11 GLN B O 1
ATOM 778 N N . LYS B 1 12 ? -8.742 -2.947 7.758 1 85.06 12 LYS B N 1
ATOM 779 C CA . LYS B 1 12 ? -9.617 -1.809 7.496 1 85.06 12 LYS B CA 1
ATOM 780 C C . LYS B 1 12 ? -9.258 -1.128 6.18 1 85.06 12 LYS B C 1
ATOM 782 O O . LYS B 1 12 ? -9.867 -0.122 5.809 1 85.06 12 LYS B O 1
ATOM 787 N N . LEU B 1 13 ? -8.406 -1.789 5.473 1 94.12 13 LEU B N 1
ATOM 788 C CA . LEU B 1 13 ? -8 -1.183 4.211 1 94.12 13 LEU B CA 1
ATOM 789 C C . LEU B 1 13 ? -9.062 -1.385 3.137 1 94.12 13 LEU B C 1
ATOM 791 O O . LEU B 1 13 ? -9.672 -2.457 3.051 1 94.12 13 LEU B O 1
ATOM 795 N N . GLN B 1 14 ? -9.242 -0.334 2.381 1 96.25 14 GLN B N 1
ATOM 796 C CA . GLN B 1 14 ? -10.047 -0.438 1.168 1 96.25 14 GLN B CA 1
ATOM 797 C C . GLN B 1 14 ? -9.164 -0.588 -0.066 1 96.25 14 GLN B C 1
ATOM 799 O O . GLN B 1 14 ? -9.539 -1.26 -1.029 1 96.25 14 GLN B O 1
ATOM 804 N N . THR B 1 15 ? -8.109 0.097 -0.029 1 97.44 15 THR B N 1
ATOM 805 C CA . THR B 1 15 ? -7.137 0.042 -1.113 1 97.44 15 THR B CA 1
ATOM 806 C C . THR B 1 15 ? -5.75 -0.304 -0.578 1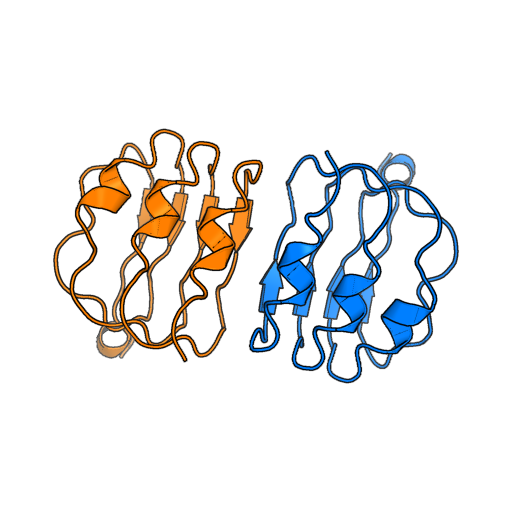 97.44 15 THR B C 1
ATOM 808 O O . THR B 1 15 ? -5.324 0.23 0.448 1 97.44 15 THR B O 1
ATOM 811 N N . LEU B 1 16 ? -5.062 -1.237 -1.217 1 96.5 16 LEU B N 1
ATOM 812 C CA . LEU B 1 16 ? -3.678 -1.586 -0.919 1 96.5 16 LEU B CA 1
ATOM 813 C C . LEU B 1 16 ? -2.879 -1.785 -2.203 1 96.5 16 LEU B C 1
ATOM 815 O O . LEU B 1 16 ? -3.23 -2.627 -3.033 1 96.5 16 LEU B O 1
ATOM 819 N N . ASP B 1 17 ? -1.904 -0.905 -2.387 1 97.56 17 ASP B N 1
ATOM 820 C CA . ASP B 1 17 ? -1.011 -1.043 -3.533 1 97.56 17 ASP B CA 1
ATOM 821 C C . ASP B 1 17 ? 0.428 -1.283 -3.08 1 97.56 17 ASP B C 1
ATOM 823 O O . ASP B 1 17 ? 1.054 -0.402 -2.488 1 97.56 17 ASP B O 1
ATOM 827 N N . LEU B 1 18 ? 0.935 -2.514 -3.244 1 97 18 LEU B N 1
ATOM 828 C CA . LEU B 1 18 ? 2.299 -2.936 -2.941 1 97 18 LEU B CA 1
ATOM 829 C C . LEU B 1 18 ? 3.049 -3.303 -4.219 1 97 18 LEU B C 1
ATOM 831 O O . LEU B 1 18 ? 3.932 -4.164 -4.195 1 97 18 LEU B O 1
ATOM 835 N N . SER B 1 19 ? 2.598 -2.658 -5.309 1 96.94 19 SER B N 1
ATOM 836 C CA . SER B 1 19 ? 3.275 -2.873 -6.582 1 96.94 19 SER B CA 1
ATOM 837 C C . SER B 1 19 ? 4.695 -2.318 -6.555 1 96.94 19 SER B C 1
ATOM 839 O O . SER B 1 19 ? 5.031 -1.496 -5.699 1 96.94 19 SER B O 1
ATOM 841 N N . ASP B 1 20 ? 5.512 -2.805 -7.5 1 96.25 20 ASP B N 1
ATOM 842 C CA . ASP B 1 20 ? 6.855 -2.271 -7.707 1 96.25 20 ASP B CA 1
ATOM 843 C C . ASP B 1 20 ? 7.699 -2.398 -6.441 1 96.25 20 ASP B C 1
ATOM 845 O O . ASP B 1 20 ? 8.328 -1.429 -6.008 1 96.25 20 ASP B O 1
ATOM 849 N N . ASN B 1 21 ? 7.52 -3.543 -5.84 1 95.88 21 ASN B N 1
ATOM 850 C CA . ASN B 1 21 ? 8.453 -3.953 -4.797 1 95.88 21 ASN B CA 1
ATOM 851 C C . ASN B 1 21 ? 9.289 -5.156 -5.227 1 95.88 21 ASN B C 1
ATOM 853 O O . ASN B 1 21 ? 9.297 -5.516 -6.406 1 95.88 21 ASN B O 1
ATOM 857 N N . PHE B 1 22 ? 10.094 -5.703 -4.613 1 92.75 22 PHE B N 1
ATOM 858 C CA . PHE B 1 22 ? 10.953 -6.832 -4.957 1 92.75 22 PHE B CA 1
ATOM 859 C C . PHE B 1 22 ? 10.547 -8.078 -4.176 1 92.75 22 PHE B C 1
ATOM 861 O O . PHE B 1 22 ? 11.406 -8.859 -3.768 1 92.75 22 PHE B O 1
ATOM 868 N N . PHE B 1 23 ? 9.18 -8.172 -4.031 1 95.62 23 PHE B N 1
ATOM 869 C CA . PHE B 1 23 ? 8.734 -9.328 -3.264 1 95.62 23 PHE B CA 1
ATOM 870 C C . PHE B 1 23 ? 9 -10.617 -4.027 1 95.62 23 PHE B C 1
ATOM 872 O O . PHE B 1 23 ? 8.844 -10.664 -5.25 1 95.62 23 PHE B O 1
ATOM 879 N N . THR B 1 24 ? 9.359 -11.562 -3.281 1 96.25 24 THR B N 1
ATOM 880 C CA . THR B 1 24 ? 9.516 -12.914 -3.805 1 96.25 24 THR B CA 1
ATOM 881 C C . THR B 1 24 ? 8.656 -13.898 -3.023 1 96.25 24 THR B C 1
ATOM 883 O O . THR B 1 24 ? 7.965 -13.516 -2.076 1 96.25 24 THR B O 1
ATOM 886 N N . GLY B 1 25 ? 8.602 -15.141 -3.479 1 96.12 25 GLY B N 1
ATOM 887 C CA . GLY B 1 25 ? 7.883 -16.188 -2.77 1 96.12 25 GLY B CA 1
ATOM 888 C C . GLY B 1 25 ? 6.406 -16.234 -3.117 1 96.12 25 GLY B C 1
ATOM 889 O O . GLY B 1 25 ? 5.988 -15.719 -4.152 1 96.12 25 GLY B O 1
ATOM 890 N N . GLN B 1 26 ? 5.66 -16.875 -2.197 1 95.62 26 GLN B N 1
ATOM 891 C CA . GLN B 1 26 ? 4.246 -17.125 -2.457 1 95.62 26 GLN B CA 1
ATOM 892 C C . GLN B 1 26 ? 3.379 -15.984 -1.941 1 95.62 26 GLN B C 1
ATOM 894 O O . GLN B 1 26 ? 3.805 -15.219 -1.075 1 95.62 26 GLN B O 1
ATOM 899 N N . LEU B 1 27 ? 2.221 -15.859 -2.477 1 93.88 27 LEU B N 1
ATOM 900 C CA . LEU B 1 27 ? 1.203 -15 -1.894 1 93.88 27 LEU B CA 1
ATOM 901 C C . LEU B 1 27 ? 0.798 -15.492 -0.508 1 93.88 27 LEU B C 1
ATOM 903 O O . LEU B 1 27 ? 0.47 -16.672 -0.335 1 93.88 27 LEU B O 1
ATOM 907 N N . PRO B 1 28 ? 0.868 -14.609 0.354 1 91.12 28 PRO B N 1
ATOM 908 C CA . PRO B 1 28 ? 0.54 -15.078 1.701 1 91.12 28 PRO B CA 1
ATOM 909 C C . PRO B 1 28 ? -0.949 -15.367 1.88 1 91.12 28 PRO B C 1
ATOM 911 O O . PRO B 1 28 ? -1.79 -14.648 1.331 1 91.12 28 PRO B O 1
ATOM 914 N N . ASP B 1 29 ? -1.282 -16.312 2.766 1 90.06 29 ASP B N 1
ATOM 915 C CA . ASP B 1 29 ? -2.664 -16.672 3.059 1 90.06 29 ASP B CA 1
ATOM 916 C C . ASP B 1 29 ? -3.379 -15.562 3.82 1 90.06 29 ASP B C 1
ATOM 918 O O . ASP B 1 29 ? -4.605 -15.453 3.764 1 90.06 29 ASP B O 1
ATOM 922 N N . SER B 1 30 ? -2.572 -14.781 4.422 1 90.62 30 SER B N 1
ATOM 923 C CA . SER B 1 30 ? -3.154 -13.742 5.262 1 90.62 30 SER B CA 1
ATOM 924 C C . SER B 1 30 ? -3.854 -12.672 4.422 1 90.62 30 SER B C 1
ATOM 926 O O . SER B 1 30 ? -4.637 -11.883 4.945 1 90.62 30 SER B O 1
ATOM 928 N N . LEU B 1 31 ? -3.619 -12.672 3.16 1 89.62 31 LEU B N 1
ATOM 929 C CA . LEU B 1 31 ? -4.301 -11.742 2.266 1 89.62 31 LEU B CA 1
ATOM 930 C C . LEU B 1 31 ? -5.812 -11.922 2.338 1 89.62 31 LEU B C 1
ATOM 932 O O . LEU B 1 31 ? -6.566 -10.953 2.244 1 89.62 31 LEU B O 1
ATOM 936 N N . SER B 1 32 ? -6.184 -13.18 2.52 1 90.56 32 SER B N 1
ATOM 937 C CA . SER B 1 32 ? -7.605 -1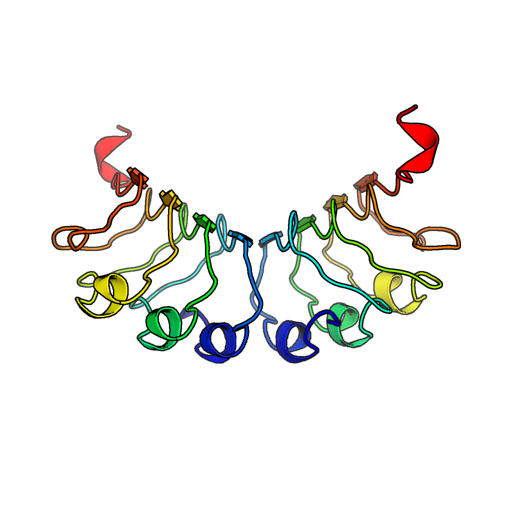3.508 2.525 1 90.56 32 SER B CA 1
ATOM 938 C C . SER B 1 32 ? -8.305 -12.922 3.746 1 90.56 32 SER B C 1
ATOM 940 O O . SER B 1 32 ? -9.531 -12.875 3.799 1 90.56 32 SER B O 1
ATOM 942 N N . HIS B 1 33 ? -7.504 -12.469 4.691 1 92.56 33 HIS B N 1
ATOM 943 C CA . HIS B 1 33 ? -8.07 -11.883 5.898 1 92.56 33 HIS B CA 1
ATOM 944 C C . HIS B 1 33 ? -8.508 -10.438 5.652 1 92.56 33 HIS B C 1
ATOM 946 O O . HIS B 1 33 ? -9.25 -9.867 6.453 1 92.56 33 HIS B O 1
ATOM 952 N N . MET B 1 34 ? -8.055 -9.891 4.574 1 91.94 34 MET B N 1
ATOM 953 C CA . MET B 1 34 ? -8.406 -8.508 4.277 1 91.94 34 MET B CA 1
ATOM 954 C C . MET B 1 34 ? -9.773 -8.414 3.615 1 91.94 34 MET B C 1
ATOM 956 O O . MET B 1 34 ? -9.875 -8.117 2.422 1 91.94 34 MET B O 1
ATOM 960 N N . LYS B 1 35 ? -10.812 -8.539 4.422 1 91.25 35 LYS B N 1
ATOM 961 C CA . LYS B 1 35 ? -12.18 -8.719 3.947 1 91.25 35 LYS B CA 1
ATOM 962 C C . LYS B 1 35 ? -12.742 -7.414 3.379 1 91.25 35 LYS B C 1
ATOM 964 O O . LYS B 1 35 ? -13.688 -7.434 2.59 1 91.25 35 LYS B O 1
ATOM 969 N N . GLY B 1 36 ? -12.172 -6.328 3.766 1 93.44 36 GLY B N 1
ATOM 970 C CA . GLY B 1 36 ? -12.695 -5.039 3.346 1 93.44 36 GLY B CA 1
ATOM 971 C C . GLY B 1 36 ? -11.977 -4.469 2.135 1 93.44 36 GLY B C 1
ATOM 972 O O . GLY B 1 36 ? -12.336 -3.4 1.641 1 93.44 36 GLY B O 1
ATOM 973 N N . LEU B 1 37 ? -11.07 -5.203 1.581 1 95.88 37 LEU B N 1
ATOM 974 C CA . LEU B 1 37 ? -10.242 -4.68 0.5 1 95.88 37 LEU B CA 1
ATOM 975 C C . LEU B 1 37 ? -11.023 -4.637 -0.811 1 95.88 37 LEU B C 1
ATOM 977 O O . LEU B 1 37 ? -11.664 -5.621 -1.188 1 95.88 37 LEU B O 1
ATOM 981 N N . HIS B 1 38 ? -11.031 -3.479 -1.454 1 97.5 38 HIS B N 1
ATOM 982 C CA . HIS B 1 38 ? -11.672 -3.301 -2.754 1 97.5 38 HIS B CA 1
ATOM 983 C C . HIS B 1 38 ? -10.648 -3.373 -3.885 1 97.5 38 HIS B C 1
ATOM 985 O O . HIS B 1 38 ? -10.938 -3.918 -4.953 1 97.5 38 HIS B O 1
ATOM 991 N N . TYR B 1 39 ? -9.492 -2.797 -3.598 1 97.69 39 TYR B N 1
ATOM 992 C CA . TYR B 1 39 ? -8.453 -2.709 -4.609 1 97.69 39 TYR B CA 1
ATOM 993 C C . TYR B 1 39 ? -7.137 -3.277 -4.09 1 97.69 39 TYR B C 1
ATOM 995 O O . TYR B 1 39 ? -6.645 -2.859 -3.041 1 97.69 39 TYR B O 1
ATOM 1003 N N . LEU B 1 40 ? -6.609 -4.266 -4.812 1 97.19 40 LEU B N 1
ATOM 1004 C CA . LEU B 1 40 ? -5.316 -4.84 -4.461 1 97.19 40 LEU B CA 1
ATOM 1005 C C . LEU B 1 40 ? -4.387 -4.871 -5.672 1 97.19 40 LEU B C 1
ATOM 1007 O O . LEU B 1 40 ? -4.734 -5.441 -6.707 1 97.19 40 LEU B O 1
ATOM 1011 N N . ARG B 1 41 ? -3.26 -4.195 -5.531 1 97.88 41 ARG B N 1
ATOM 1012 C CA . ARG B 1 41 ? -2.215 -4.285 -6.547 1 97.88 41 ARG B CA 1
ATOM 1013 C C . ARG B 1 41 ? -0.945 -4.906 -5.969 1 97.88 41 ARG B C 1
ATOM 1015 O O . ARG B 1 41 ? -0.426 -4.438 -4.953 1 97.88 41 ARG B O 1
ATOM 1022 N N . LEU B 1 42 ? -0.503 -5.977 -6.539 1 97.38 42 LEU B N 1
ATOM 1023 C CA . LEU B 1 42 ? 0.746 -6.648 -6.195 1 97.38 42 LEU B CA 1
ATOM 1024 C C . LEU B 1 42 ? 1.616 -6.848 -7.43 1 97.38 42 LEU B C 1
ATOM 1026 O O . LEU B 1 42 ? 2.572 -7.625 -7.406 1 97.38 42 LEU B O 1
ATOM 1030 N N . ASN B 1 43 ? 1.292 -6.105 -8.492 1 97.19 43 ASN B N 1
ATOM 1031 C CA . ASN B 1 43 ? 1.983 -6.273 -9.766 1 97.19 43 ASN B CA 1
ATOM 1032 C C . ASN B 1 43 ? 3.434 -5.805 -9.68 1 97.19 43 ASN B C 1
ATOM 1034 O O . ASN B 1 43 ? 3.799 -5.062 -8.766 1 97.19 43 ASN B O 1
ATOM 1038 N N . ASN B 1 44 ? 4.223 -6.242 -10.68 1 96.56 44 ASN B N 1
ATOM 1039 C CA . ASN B 1 44 ? 5.621 -5.852 -10.828 1 96.56 44 ASN B CA 1
ATOM 1040 C C . ASN B 1 44 ? 6.445 -6.23 -9.602 1 96.56 44 ASN B C 1
ATOM 1042 O O . ASN B 1 44 ? 7.184 -5.402 -9.07 1 96.56 44 ASN B O 1
ATOM 1046 N N . ASN B 1 45 ? 6.242 -7.457 -9.148 1 96.75 45 ASN B N 1
ATOM 1047 C CA . ASN B 1 45 ? 7.09 -8.133 -8.164 1 96.75 45 ASN B CA 1
ATOM 1048 C C . ASN B 1 45 ? 7.699 -9.406 -8.734 1 96.75 45 ASN B C 1
ATOM 1050 O O . ASN B 1 45 ? 7.859 -9.539 -9.945 1 96.75 45 ASN B O 1
ATOM 1054 N N . SER B 1 46 ? 8.195 -10.219 -7.934 1 96.75 46 SER B N 1
ATOM 1055 C CA . SER B 1 46 ? 8.75 -11.492 -8.367 1 96.75 46 SER B CA 1
ATOM 1056 C C . SER B 1 46 ? 8.109 -12.656 -7.621 1 96.75 46 SER B C 1
ATOM 1058 O O . SER B 1 46 ? 8.789 -13.617 -7.25 1 96.75 46 SER B O 1
ATOM 1060 N N . LEU B 1 47 ? 6.805 -12.492 -7.332 1 96.75 47 LEU B N 1
ATOM 1061 C CA . LEU B 1 47 ? 6.078 -13.547 -6.637 1 96.75 47 LEU B CA 1
ATOM 1062 C C . LEU B 1 47 ? 6.016 -14.812 -7.492 1 96.75 47 LEU B C 1
ATOM 1064 O O . LEU B 1 47 ? 6.043 -14.734 -8.719 1 96.75 47 LEU B O 1
ATOM 1068 N N . SER B 1 48 ? 5.965 -15.875 -6.789 1 96.88 48 SER B N 1
ATOM 1069 C CA . SER B 1 48 ? 5.973 -17.156 -7.496 1 96.88 48 SER B CA 1
ATOM 1070 C C . SER B 1 48 ? 5.074 -18.172 -6.805 1 96.88 48 SER B C 1
ATOM 1072 O O . SER B 1 48 ? 4.527 -17.906 -5.734 1 96.88 48 SER B O 1
ATOM 1074 N N . GLY B 1 49 ? 4.84 -19.344 -7.527 1 95.5 49 GLY B N 1
ATOM 1075 C CA . GLY B 1 49 ? 3.963 -20.375 -6.988 1 95.5 49 GLY B CA 1
ATOM 1076 C C . GLY B 1 49 ? 2.516 -20.203 -7.41 1 95.5 49 GLY B C 1
ATOM 1077 O O . GLY B 1 49 ? 2.184 -19.266 -8.148 1 95.5 49 GLY B O 1
ATOM 1078 N N . PRO B 1 50 ? 1.684 -21.109 -6.957 1 94.94 50 PRO B N 1
ATOM 1079 C CA . PRO B 1 50 ? 0.269 -21.047 -7.332 1 94.94 50 PRO B CA 1
ATOM 1080 C C . PRO B 1 50 ? -0.485 -19.938 -6.598 1 94.94 50 PRO B C 1
ATOM 1082 O O . PRO B 1 50 ? -0.152 -19.609 -5.453 1 94.94 50 PRO B O 1
ATOM 1085 N N . ILE B 1 51 ? -1.406 -19.328 -7.211 1 94.12 51 ILE B N 1
ATOM 1086 C CA . ILE B 1 51 ? -2.324 -18.438 -6.512 1 94.12 51 ILE B CA 1
ATOM 1087 C C . ILE B 1 51 ? -3.225 -19.25 -5.582 1 94.12 51 ILE B C 1
ATOM 1089 O O . ILE B 1 51 ? -3.945 -20.141 -6.027 1 94.12 51 ILE B O 1
ATOM 1093 N N . PRO B 1 52 ? -3.156 -18.906 -4.379 1 93 52 PRO B N 1
ATOM 1094 C CA . PRO B 1 52 ? -3.945 -19.703 -3.432 1 93 52 PRO B CA 1
ATOM 1095 C C . PRO B 1 52 ? -5.449 -19.562 -3.658 1 93 52 PRO B C 1
ATOM 1097 O O . PRO B 1 52 ? -5.93 -18.469 -4.004 1 93 52 PRO B O 1
ATOM 1100 N N . SER B 1 53 ? -6.219 -20.609 -3.328 1 93.12 53 SER B N 1
ATOM 1101 C CA . SER B 1 53 ? -7.672 -20.594 -3.471 1 93.12 53 SER B CA 1
ATOM 1102 C C . SER B 1 53 ? -8.312 -19.641 -2.471 1 93.12 53 SER B C 1
ATOM 1104 O O . SER B 1 53 ? -9.43 -19.141 -2.695 1 93.12 53 SER B O 1
ATOM 1106 N N . SER B 1 54 ? -7.566 -19.344 -1.408 1 92.56 54 SER B N 1
ATOM 1107 C CA . SER B 1 54 ? -8.094 -18.484 -0.352 1 92.56 54 SER B CA 1
ATOM 1108 C C . SER B 1 54 ? -8.305 -17.047 -0.853 1 92.56 54 SER B C 1
ATOM 1110 O O . SER B 1 54 ? -9.023 -16.266 -0.229 1 92.56 54 SER B O 1
ATOM 1112 N N . VAL B 1 55 ? -7.637 -16.688 -1.958 1 93 55 VAL B N 1
ATOM 1113 C CA . VAL B 1 55 ? -7.832 -15.375 -2.553 1 93 55 VAL B CA 1
ATOM 1114 C C . VAL B 1 55 ? -9.305 -15.18 -2.896 1 93 55 VAL B C 1
ATOM 1116 O O . VAL B 1 55 ? -9.82 -14.055 -2.844 1 93 55 VAL B O 1
ATOM 1119 N N . ALA B 1 56 ? -9.977 -16.281 -3.148 1 93.62 56 ALA B N 1
ATOM 1120 C CA . ALA B 1 56 ? -11.398 -16.25 -3.49 1 93.62 56 ALA B CA 1
ATOM 1121 C C . ALA B 1 56 ? -12.234 -15.758 -2.311 1 93.62 56 ALA B C 1
ATOM 1123 O O . ALA B 1 56 ? -13.391 -15.375 -2.479 1 93.62 56 ALA B O 1
ATOM 1124 N N . ASN B 1 57 ? -11.633 -15.766 -1.178 1 92.5 57 ASN B N 1
ATOM 1125 C CA . ASN B 1 57 ? -12.352 -15.359 0.026 1 92.5 57 ASN B CA 1
ATOM 1126 C C . ASN B 1 57 ? -12.359 -13.844 0.192 1 92.5 57 ASN B C 1
ATOM 1128 O O . ASN B 1 57 ? -13.031 -13.32 1.08 1 92.5 57 ASN B O 1
ATOM 1132 N N . MET B 1 58 ? -11.641 -13.148 -0.633 1 92.5 58 MET B N 1
ATOM 1133 C CA . MET B 1 58 ? -11.672 -11.695 -0.587 1 92.5 58 MET B CA 1
ATOM 1134 C C . MET B 1 58 ? -12.945 -11.156 -1.232 1 92.5 58 MET B C 1
ATOM 1136 O O . MET B 1 58 ? -12.945 -10.797 -2.412 1 92.5 58 MET B O 1
ATOM 1140 N N . SER B 1 59 ? -13.992 -11 -0.412 1 91.62 59 SER B N 1
ATOM 1141 C CA . SER B 1 59 ? -15.359 -10.891 -0.908 1 91.62 59 SER B CA 1
ATOM 1142 C C . SER B 1 59 ? -15.641 -9.484 -1.435 1 91.62 59 SER B C 1
ATOM 1144 O O . SER B 1 59 ? -16.578 -9.281 -2.219 1 91.62 59 SER B O 1
ATOM 1146 N N . GLN B 1 60 ? -14.859 -8.586 -1.083 1 95.62 60 GLN B N 1
ATOM 1147 C CA . GLN B 1 60 ? -15.195 -7.215 -1.452 1 95.62 60 GLN B CA 1
ATOM 1148 C C . GLN B 1 60 ? -14.273 -6.703 -2.557 1 95.62 60 GLN B C 1
ATOM 1150 O O . GLN B 1 60 ? -14.398 -5.555 -2.99 1 95.62 60 GLN B O 1
ATOM 1155 N N . ILE B 1 61 ? -13.32 -7.492 -3.01 1 96.56 61 ILE B N 1
ATOM 1156 C CA . ILE B 1 61 ? -12.352 -7.062 -4.008 1 96.56 61 ILE B CA 1
ATOM 1157 C C . ILE B 1 61 ? -13.055 -6.781 -5.332 1 96.56 61 ILE B C 1
ATOM 1159 O O . ILE B 1 61 ? -13.906 -7.562 -5.762 1 96.56 61 ILE B O 1
ATOM 1163 N N . VAL B 1 62 ? -12.734 -5.664 -5.883 1 97.06 62 VAL B N 1
ATOM 1164 C CA . VAL B 1 62 ? -13.305 -5.332 -7.184 1 97.06 62 VAL B CA 1
ATOM 1165 C C . VAL B 1 62 ? -12.195 -5.223 -8.227 1 97.06 62 VAL B C 1
ATOM 1167 O O . VAL B 1 62 ? -12.453 -5.242 -9.43 1 97.06 62 VAL B O 1
ATOM 1170 N N . PHE B 1 63 ? -11.008 -5.027 -7.758 1 97.88 63 PHE B N 1
ATOM 1171 C CA . PHE B 1 63 ? -9.844 -4.91 -8.633 1 97.88 63 PHE B CA 1
ATOM 1172 C C . PHE B 1 63 ? -8.641 -5.621 -8.031 1 97.88 63 PHE B C 1
ATOM 1174 O O . PHE B 1 63 ? -8.266 -5.363 -6.887 1 97.88 63 PHE B O 1
ATOM 1181 N N . LEU B 1 64 ? -8.031 -6.594 -8.805 1 97.44 64 LEU B N 1
ATOM 1182 C CA . LEU B 1 64 ? -6.855 -7.355 -8.391 1 97.44 64 LEU B CA 1
ATOM 1183 C C . LEU B 1 64 ? -5.82 -7.406 -9.508 1 97.44 64 LEU B C 1
ATOM 1185 O O . LEU B 1 64 ? -6.082 -7.953 -10.586 1 97.44 64 LEU B O 1
ATOM 1189 N N . ASP B 1 65 ? -4.652 -6.801 -9.25 1 97.94 65 ASP B N 1
ATOM 1190 C CA . ASP B 1 65 ? -3.582 -6.809 -10.242 1 97.94 65 ASP B CA 1
ATOM 1191 C C . ASP B 1 65 ? -2.391 -7.633 -9.758 1 97.94 65 ASP B C 1
ATOM 1193 O O . ASP B 1 65 ? -1.646 -7.195 -8.875 1 97.94 65 ASP B O 1
ATOM 1197 N N . LEU B 1 66 ? -2.152 -8.758 -10.328 1 97.31 66 LEU B N 1
ATOM 1198 C CA . LEU B 1 66 ? -1.049 -9.664 -10.023 1 97.31 66 LEU B CA 1
ATOM 1199 C C . LEU B 1 66 ? -0.083 -9.758 -11.203 1 97.31 66 LEU B C 1
ATOM 1201 O O . LEU B 1 66 ? 0.699 -10.711 -11.289 1 97.31 66 LEU B O 1
ATOM 1205 N N . SER B 1 67 ? -0.125 -8.742 -12.133 1 96.88 67 SER B N 1
ATOM 1206 C CA . SER B 1 67 ? 0.639 -8.805 -13.375 1 96.88 67 SER B CA 1
ATOM 1207 C C . SER B 1 67 ? 2.137 -8.695 -13.109 1 96.88 67 SER B C 1
ATOM 1209 O O . SER B 1 67 ? 2.553 -8.188 -12.062 1 96.88 67 SER B O 1
ATOM 1211 N N . PHE B 1 68 ? 2.928 -9.289 -14.047 1 96.69 68 PHE B N 1
ATOM 1212 C CA . PHE B 1 68 ? 4.383 -9.195 -14.062 1 96.69 68 PHE B CA 1
ATOM 1213 C C . PHE B 1 68 ? 4.973 -9.773 -12.781 1 96.69 68 PHE B C 1
ATOM 1215 O O . PHE B 1 68 ? 5.785 -9.117 -12.117 1 96.69 68 PHE B O 1
ATOM 1222 N N . ASN B 1 69 ? 4.387 -10.891 -12.383 1 96.88 69 ASN B N 1
ATOM 1223 C CA . ASN B 1 69 ? 4.91 -11.844 -11.414 1 96.88 69 ASN B CA 1
ATOM 1224 C C . ASN B 1 69 ? 5.156 -13.211 -12.047 1 96.88 69 ASN B C 1
ATOM 1226 O O . ASN B 1 69 ? 5.043 -13.367 -13.266 1 96.88 69 ASN B O 1
ATOM 1230 N N . ASN B 1 70 ? 5.676 -14.117 -11.25 1 96.19 70 ASN B N 1
ATOM 1231 C CA . ASN B 1 70 ? 5.906 -15.477 -11.719 1 96.19 70 ASN B CA 1
ATOM 1232 C C . ASN B 1 70 ? 4.914 -16.453 -11.102 1 96.19 70 ASN B C 1
ATOM 1234 O O . ASN B 1 70 ? 5.289 -17.562 -10.719 1 96.19 70 ASN B O 1
ATOM 1238 N N . LEU B 1 71 ? 3.664 -15.984 -10.938 1 95.94 71 LEU B N 1
ATOM 1239 C CA . LEU B 1 71 ? 2.635 -16.797 -10.305 1 95.94 71 LEU B CA 1
ATOM 1240 C C . LEU B 1 71 ? 2.062 -17.812 -11.281 1 95.94 71 LEU B C 1
ATOM 1242 O O . LEU B 1 71 ? 2.014 -17.562 -12.492 1 95.94 71 LEU B O 1
ATOM 1246 N N . SER B 1 72 ? 1.678 -18.922 -10.742 1 94.38 72 SER B N 1
ATOM 1247 C CA . SER B 1 72 ? 1.106 -19.984 -11.57 1 94.38 72 SER B CA 1
ATOM 1248 C C . SER B 1 72 ? -0.351 -20.234 -11.203 1 94.38 72 SER B C 1
ATOM 1250 O O . SER B 1 72 ? -0.848 -19.719 -10.203 1 94.38 72 SER B O 1
ATOM 1252 N N . GLY B 1 73 ? -1.084 -20.938 -12.211 1 92.31 73 GLY B N 1
ATOM 1253 C CA . GLY B 1 73 ? -2.471 -21.297 -11.953 1 92.31 73 GLY B CA 1
ATOM 1254 C C . GLY B 1 73 ? -3.441 -20.172 -12.266 1 92.31 73 GLY B C 1
ATOM 1255 O O . GLY B 1 73 ? -3.027 -19.047 -12.508 1 92.31 73 GLY B O 1
ATOM 1256 N N . PRO B 1 74 ? -4.648 -20.516 -12.305 1 90.56 74 PRO B N 1
ATOM 1257 C CA . PRO B 1 74 ? -5.668 -19.5 -12.594 1 90.56 74 PRO B CA 1
ATOM 1258 C C . PRO B 1 74 ? -5.977 -18.625 -11.391 1 90.56 74 PRO B C 1
ATOM 1260 O O . PRO B 1 74 ? -5.785 -19.031 -10.242 1 90.56 74 PRO B O 1
ATOM 1263 N N . VAL B 1 75 ? -6.34 -17.328 -11.617 1 91.5 75 VAL B N 1
ATOM 1264 C CA . VAL B 1 75 ? -6.945 -16.516 -10.562 1 91.5 75 VAL B CA 1
ATOM 1265 C C . VAL B 1 75 ? -8.297 -17.125 -10.164 1 91.5 75 VAL B C 1
ATOM 1267 O O . VAL B 1 75 ? -9.141 -17.375 -11.023 1 91.5 75 VAL B O 1
ATOM 1270 N N . PRO B 1 76 ? -8.414 -17.406 -8.945 1 91.06 76 PRO B N 1
ATOM 1271 C CA . PRO B 1 76 ? -9.719 -17.938 -8.531 1 91.06 76 PRO B CA 1
ATOM 1272 C C . PRO B 1 76 ? -10.875 -17.031 -8.906 1 91.06 76 PRO B C 1
ATOM 1274 O O . PRO B 1 76 ? -10.672 -15.836 -9.172 1 91.06 76 PRO B O 1
ATOM 1277 N N . ARG B 1 77 ? -12.102 -17.594 -9.031 1 89.19 77 ARG B N 1
ATOM 1278 C CA . ARG B 1 77 ? -13.289 -16.828 -9.414 1 89.19 77 ARG B CA 1
ATOM 1279 C C . ARG B 1 77 ? -13.586 -15.742 -8.383 1 89.19 77 ARG B C 1
ATOM 1281 O O . ARG B 1 77 ? -13.742 -16.031 -7.199 1 89.19 77 ARG B O 1
ATOM 1288 N N . LEU B 1 78 ? -13.492 -14.539 -8.758 1 91.06 78 LEU B N 1
ATOM 1289 C CA . LEU B 1 78 ? -13.812 -13.336 -7.996 1 91.06 78 LEU B CA 1
ATOM 1290 C C . LEU B 1 78 ? -14.766 -12.438 -8.773 1 91.06 78 LEU B C 1
ATOM 1292 O O . LEU B 1 78 ? -14.859 -12.539 -9.992 1 91.06 78 LEU B O 1
ATOM 1296 N N . ASN B 1 79 ? -15.594 -11.859 -8.031 1 90.5 79 ASN B N 1
ATOM 1297 C CA . ASN B 1 79 ? -16.359 -10.773 -8.648 1 90.5 79 ASN B CA 1
ATOM 1298 C C . ASN B 1 79 ? -15.508 -9.5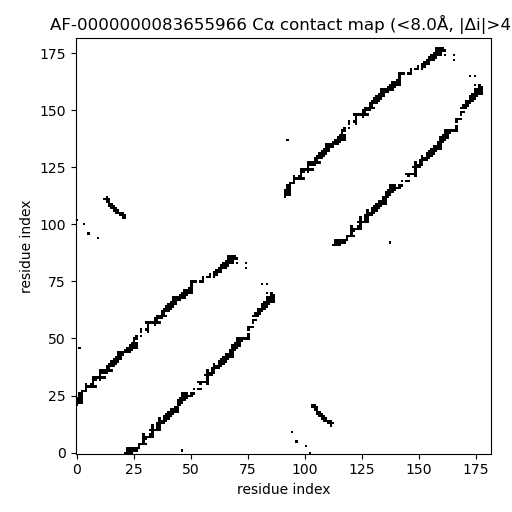08 -8.773 1 90.5 79 ASN B C 1
ATOM 1300 O O . ASN B 1 79 ? -15.82 -8.492 -8.156 1 90.5 79 ASN B O 1
ATOM 1304 N N . ALA B 1 80 ? -14.289 -9.672 -9.445 1 94.31 80 ALA B N 1
ATOM 1305 C CA . ALA B 1 80 ? -13.328 -8.586 -9.562 1 94.31 80 ALA B CA 1
ATOM 1306 C C . ALA B 1 80 ? -12.68 -8.57 -10.945 1 94.31 80 ALA B C 1
ATOM 1308 O O . ALA B 1 80 ? -12.562 -9.617 -11.594 1 94.31 80 ALA B O 1
ATOM 1309 N N . LYS B 1 81 ? -12.375 -7.367 -11.398 1 96.12 81 LYS B N 1
ATOM 1310 C CA . LYS B 1 81 ? -11.438 -7.273 -12.516 1 96.12 81 LYS B CA 1
ATOM 1311 C C . LYS B 1 81 ? -10.039 -7.727 -12.094 1 96.12 81 LYS B C 1
ATOM 1313 O O . LYS B 1 81 ? -9.484 -7.219 -11.125 1 96.12 81 LYS B O 1
ATOM 1318 N N . THR B 1 82 ? -9.469 -8.758 -12.766 1 95.38 82 THR B N 1
ATOM 1319 C CA . THR B 1 82 ? -8.195 -9.336 -12.367 1 95.38 82 THR B CA 1
ATOM 1320 C C . THR B 1 82 ? -7.191 -9.273 -13.516 1 95.38 82 THR B C 1
ATOM 1322 O O . THR B 1 82 ? -7.559 -9.469 -14.672 1 95.38 82 THR B O 1
ATOM 1325 N N . PHE B 1 83 ? -6.004 -8.938 -13.172 1 93.81 83 PHE B N 1
ATOM 1326 C CA . PHE B 1 83 ? -4.898 -8.93 -14.117 1 93.81 83 PHE B CA 1
ATOM 1327 C C . PHE B 1 83 ? -3.783 -9.859 -13.664 1 93.81 83 PHE B C 1
ATOM 1329 O O . PHE B 1 83 ? -3.33 -9.781 -12.523 1 93.81 83 PHE B O 1
ATOM 1336 N N . LYS B 1 84 ? -3.252 -10.773 -14.422 1 91.56 84 LYS B N 1
ATOM 1337 C CA . LYS B 1 84 ? -2.156 -11.695 -14.141 1 91.56 84 LYS B CA 1
ATOM 1338 C C . LYS B 1 84 ? -1.28 -11.891 -15.375 1 91.56 84 LYS B C 1
ATOM 1340 O O . LYS B 1 84 ? -1.07 -13.023 -15.82 1 91.56 84 LYS B O 1
ATOM 1345 N N . GLN B 1 85 ? -0.766 -10.906 -16.031 1 87.69 85 GLN B N 1
ATOM 1346 C CA . GLN B 1 85 ? 0.125 -11.047 -17.172 1 87.69 85 GLN B CA 1
ATOM 1347 C C . GLN B 1 85 ? 1.538 -11.414 -16.734 1 87.69 85 GLN B C 1
ATOM 1349 O O . GLN B 1 85 ? 2.041 -10.891 -15.742 1 87.69 85 GLN B O 1
ATOM 1354 N N . SER B 1 86 ? 2.201 -12.344 -17.297 1 82.31 86 SER B N 1
ATOM 1355 C CA . SER B 1 86 ? 3.564 -12.758 -16.969 1 82.31 86 SER B CA 1
ATOM 1356 C C . SER B 1 86 ? 4.59 -11.914 -17.719 1 82.31 86 SER B C 1
ATOM 1358 O O . SER B 1 86 ? 4.289 -11.359 -18.781 1 82.31 86 SER B O 1
ATOM 1360 N N . PRO B 1 87 ? 5.785 -11.734 -17.125 1 71.5 87 PRO B N 1
ATOM 1361 C CA . PRO B 1 87 ? 6.82 -10.953 -17.812 1 71.5 87 PRO B CA 1
ATOM 1362 C C . PRO B 1 87 ? 7.129 -11.469 -19.203 1 71.5 87 PRO B C 1
ATOM 1364 O O . PRO B 1 87 ? 7.469 -10.688 -20.094 1 71.5 87 PRO B O 1
ATOM 1367 N N . ASP B 1 88 ? 7.164 -12.734 -19.281 1 68.62 88 ASP B N 1
ATOM 1368 C CA . ASP B 1 88 ? 7.574 -13.32 -20.547 1 68.62 88 ASP B CA 1
ATOM 1369 C C . ASP B 1 88 ? 6.617 -12.914 -21.672 1 68.62 88 ASP B C 1
ATOM 1371 O O . ASP B 1 88 ? 6.949 -13.039 -22.859 1 68.62 88 ASP B O 1
ATOM 1375 N N . MET B 1 89 ? 5.48 -12.5 -21.344 1 55 89 MET B N 1
ATOM 1376 C CA . MET B 1 89 ? 4.512 -12.18 -22.391 1 55 89 MET B CA 1
ATOM 1377 C C . MET B 1 89 ? 4.723 -10.766 -22.922 1 55 89 MET B C 1
ATOM 1379 O O . MET B 1 89 ? 4.059 -10.344 -23.875 1 55 89 MET B O 1
ATOM 1383 N N . CYS B 1 90 ? 5.418 -9.945 -22.203 1 49.56 90 CYS B N 1
ATOM 1384 C CA . CYS B 1 90 ? 5.637 -8.578 -22.672 1 49.56 90 CYS B CA 1
ATOM 1385 C C . CYS B 1 90 ? 6.812 -8.516 -23.641 1 49.56 90 CYS B C 1
ATOM 1387 O O . CYS B 1 90 ? 7.195 -7.43 -24.078 1 49.56 90 CYS B O 1
ATOM 1389 N N . HIS B 1 91 ? 7.301 -9.625 -24.172 1 39.25 91 HIS B N 1
ATOM 1390 C CA . HIS B 1 91 ? 8.219 -9.477 -25.297 1 39.25 91 HIS B CA 1
ATOM 1391 C C . HIS B 1 91 ? 7.465 -9.297 -26.609 1 39.25 91 HIS B C 1
ATOM 1393 O O . HIS B 1 91 ? 6.363 -9.828 -26.781 1 39.25 91 HIS B O 1
#

Foldseek 3Di:
DADDLCVLVVQQDQEDAPDPDAHEEADDLSCLSNQNYAYYHHEHYAYEEEHDLSVQSNQRHAEEEHDQYHYDDDDHDYNYHYHHHHPVVVD/DADDLCVLVVQPDQEDAPDPDAHEEADDLSVLSNQNYAYYHHEHYAYEEEHDLSVQSNQRHAEEEHDQYHYDDDDHDYNYHYHHHHPVVVD